Protein AF-A0A7S2K6R5-F1 (afdb_monomer_lite)

pLDDT: mean 82.28, std 18.36, range [36.66, 98.31]

Organism: NCBI:txid163516

Structure (mmCIF, N/CA/C/O backbone):
data_AF-A0A7S2K6R5-F1
#
_entry.id   AF-A0A7S2K6R5-F1
#
loop_
_atom_site.group_PDB
_atom_site.id
_atom_site.type_symbol
_atom_site.label_atom_id
_atom_site.label_alt_id
_atom_site.label_comp_id
_atom_site.label_asym_id
_atom_site.label_entity_id
_atom_site.label_seq_id
_atom_site.pdbx_PDB_ins_code
_atom_site.Cartn_x
_atom_site.Cartn_y
_atom_site.Cartn_z
_atom_site.occupancy
_atom_site.B_iso_or_equiv
_atom_site.auth_seq_id
_atom_site.auth_comp_id
_atom_site.auth_asym_id
_atom_site.auth_atom_id
_atom_site.pdbx_PDB_model_num
ATOM 1 N N . TYR A 1 1 ? 11.640 -0.668 -27.002 1.00 71.56 1 TYR A N 1
ATOM 2 C CA . TYR A 1 1 ? 11.851 -0.857 -25.557 1.00 71.56 1 TYR A CA 1
ATOM 3 C C . TYR A 1 1 ? 10.508 -0.777 -24.847 1.00 71.56 1 TYR A C 1
ATOM 5 O O . TYR A 1 1 ? 9.802 0.204 -25.051 1.00 71.56 1 TYR A O 1
ATOM 13 N N . ASN A 1 2 ? 10.136 -1.797 -24.068 1.00 83.88 2 ASN A N 1
ATOM 14 C CA . ASN A 1 2 ? 8.908 -1.763 -23.268 1.00 83.88 2 ASN A CA 1
ATOM 15 C C . ASN A 1 2 ? 9.256 -1.347 -21.829 1.00 83.88 2 ASN A C 1
ATOM 17 O O . ASN A 1 2 ? 10.103 -2.012 -21.222 1.00 83.88 2 ASN A O 1
ATOM 21 N N . PRO A 1 3 ? 8.652 -0.276 -21.283 1.00 87.56 3 PRO A N 1
ATOM 22 C CA . PRO A 1 3 ? 8.984 0.211 -19.949 1.00 87.56 3 PRO A CA 1
ATOM 23 C C . PRO A 1 3 ? 8.448 -0.724 -18.849 1.00 87.56 3 PRO A C 1
ATOM 25 O O . PRO A 1 3 ? 7.415 -1.375 -19.051 1.00 87.56 3 PRO A O 1
ATOM 28 N N . PRO A 1 4 ? 9.101 -0.774 -17.671 1.00 92.69 4 PRO A N 1
ATOM 29 C CA . PRO A 1 4 ? 8.536 -1.405 -16.480 1.00 92.69 4 PRO A CA 1
ATOM 30 C C . PRO A 1 4 ? 7.123 -0.880 -16.235 1.00 92.69 4 PRO A C 1
ATOM 32 O O . PRO A 1 4 ? 6.904 0.326 -16.186 1.00 92.69 4 PRO A O 1
ATOM 35 N N . THR A 1 5 ? 6.148 -1.773 -16.133 1.00 94.19 5 THR A N 1
ATOM 36 C CA . THR A 1 5 ? 4.736 -1.381 -16.110 1.00 94.19 5 THR A CA 1
ATOM 37 C C . THR A 1 5 ? 3.982 -2.175 -15.059 1.00 94.19 5 THR A C 1
ATOM 39 O O . THR A 1 5 ? 4.108 -3.397 -14.966 1.00 94.19 5 THR A O 1
ATOM 42 N N . VAL A 1 6 ? 3.148 -1.483 -14.286 1.00 95.38 6 VAL A N 1
ATOM 43 C CA . VAL A 1 6 ? 2.175 -2.118 -13.397 1.00 95.38 6 VAL A CA 1
ATOM 44 C C . VAL A 1 6 ? 1.025 -2.650 -14.242 1.00 95.38 6 VAL A C 1
ATOM 46 O O . VAL A 1 6 ? 0.277 -1.875 -14.832 1.00 95.38 6 VAL A O 1
ATOM 49 N N . ARG A 1 7 ? 0.844 -3.971 -14.288 1.00 94.38 7 ARG A N 1
ATOM 50 C CA . ARG A 1 7 ? -0.301 -4.574 -14.984 1.00 94.38 7 ARG A CA 1
ATOM 51 C C . ARG A 1 7 ? -1.520 -4.652 -14.071 1.00 94.38 7 ARG A C 1
ATOM 53 O O . ARG A 1 7 ? -2.647 -4.407 -14.497 1.00 94.38 7 ARG A O 1
ATOM 60 N N . ARG A 1 8 ? -1.301 -5.057 -12.823 1.00 93.06 8 ARG A N 1
ATOM 61 C CA . ARG A 1 8 ? -2.349 -5.261 -11.822 1.00 93.06 8 ARG A CA 1
ATOM 62 C C . ARG A 1 8 ? -1.765 -5.023 -10.441 1.00 93.06 8 ARG A C 1
ATOM 64 O O . ARG A 1 8 ? -0.675 -5.497 -10.164 1.00 93.06 8 ARG A O 1
ATOM 71 N N . ALA A 1 9 ? -2.524 -4.371 -9.572 1.00 92.50 9 ALA A N 1
ATOM 72 C CA . ALA A 1 9 ? -2.287 -4.382 -8.136 1.00 92.50 9 ALA A CA 1
ATOM 73 C C . ALA A 1 9 ? -3.612 -4.485 -7.399 1.00 92.50 9 ALA A C 1
ATOM 75 O O . ALA A 1 9 ? -4.591 -3.820 -7.743 1.00 92.50 9 ALA A O 1
ATOM 76 N N . THR A 1 10 ? -3.651 -5.340 -6.390 1.00 93.06 10 THR A N 1
ATOM 77 C CA . THR A 1 10 ? -4.821 -5.551 -5.555 1.00 93.06 10 THR A CA 1
ATOM 78 C C . THR A 1 10 ? -4.393 -5.804 -4.123 1.00 93.06 10 THR A C 1
ATOM 80 O O . THR A 1 10 ? -3.473 -6.561 -3.850 1.00 93.06 10 THR A O 1
ATOM 83 N N . ALA A 1 11 ? -5.109 -5.207 -3.181 1.00 89.44 11 ALA A N 1
ATOM 84 C CA . ALA A 1 11 ? -5.118 -5.694 -1.811 1.00 89.44 11 ALA A CA 1
ATOM 85 C C . ALA A 1 11 ? -6.248 -6.729 -1.634 1.00 89.44 11 ALA A C 1
ATOM 87 O O . ALA A 1 11 ? -7.067 -6.938 -2.543 1.00 89.44 11 ALA A O 1
ATOM 88 N N . LEU A 1 12 ? -6.335 -7.347 -0.450 1.00 80.62 12 LEU A N 1
ATOM 89 C CA . LEU A 1 12 ? -7.485 -8.177 -0.073 1.00 80.62 12 LEU A CA 1
ATOM 90 C C . LEU A 1 12 ? -8.797 -7.417 -0.341 1.00 80.62 12 LEU A C 1
ATOM 92 O O . LEU A 1 12 ? -8.891 -6.224 -0.081 1.00 80.62 12 LEU A O 1
ATOM 96 N N . SER A 1 13 ? -9.814 -8.072 -0.898 1.00 83.69 13 SER A N 1
ATOM 97 C CA . SER A 1 13 ? -11.094 -7.420 -1.237 1.00 83.69 13 SER A CA 1
ATOM 98 C C . SER A 1 13 ? -10.965 -6.168 -2.128 1.00 83.69 13 SER A C 1
ATOM 100 O O . SER A 1 13 ? -11.814 -5.279 -2.058 1.00 83.69 13 SER A O 1
ATOM 102 N N . LYS A 1 14 ? -9.924 -6.076 -2.972 1.00 88.12 14 LYS A N 1
ATOM 103 C CA . LYS A 1 14 ? -9.712 -4.970 -3.927 1.00 88.12 14 LYS A CA 1
ATOM 104 C C . LYS A 1 14 ? -9.731 -3.588 -3.255 1.00 88.12 14 LYS A C 1
ATOM 106 O O . LYS A 1 14 ? -10.462 -2.702 -3.693 1.00 88.12 14 LYS A O 1
ATOM 111 N N . PHE A 1 15 ? -8.968 -3.429 -2.171 1.00 91.75 15 PHE A N 1
ATOM 112 C CA . PHE A 1 15 ? -8.868 -2.189 -1.375 1.00 91.75 15 PHE A CA 1
ATOM 113 C C . PHE A 1 15 ? -10.137 -1.800 -0.592 1.00 91.75 15 PHE A C 1
ATOM 115 O O . PHE A 1 15 ? -10.200 -0.722 0.003 1.00 91.75 15 PHE A O 1
ATOM 122 N N . ARG A 1 16 ? -11.163 -2.663 -0.569 1.00 92.00 16 ARG A N 1
ATOM 123 C CA . ARG A 1 16 ? -12.416 -2.446 0.179 1.00 92.00 16 ARG A CA 1
ATOM 124 C C . ARG A 1 16 ? -12.476 -3.194 1.508 1.00 92.00 16 ARG A C 1
ATOM 126 O O . ARG A 1 16 ? -13.513 -3.161 2.165 1.00 92.00 16 ARG A O 1
ATOM 133 N N . GLN A 1 17 ? -11.415 -3.901 1.889 1.00 92.44 17 GLN A N 1
ATOM 134 C CA . GLN A 1 17 ? -11.357 -4.569 3.183 1.00 92.44 17 GLN A CA 1
ATOM 135 C C . GLN A 1 17 ? -11.392 -3.552 4.324 1.00 92.44 17 GLN A C 1
ATOM 137 O O . GLN A 1 17 ? -10.940 -2.414 4.186 1.00 92.44 17 GLN A O 1
ATOM 142 N N . ASN A 1 18 ? -11.875 -3.996 5.479 1.00 93.62 18 ASN A N 1
ATOM 143 C CA . ASN A 1 18 ? -11.689 -3.236 6.703 1.00 93.62 18 ASN A CA 1
ATOM 144 C C . ASN A 1 18 ? -10.201 -3.206 7.057 1.00 93.62 18 ASN A C 1
ATOM 146 O O . ASN A 1 18 ? -9.515 -4.230 7.003 1.00 93.62 18 ASN A O 1
ATOM 150 N N . VAL A 1 19 ? -9.720 -2.026 7.431 1.00 96.12 19 VAL A N 1
ATOM 151 C CA . VAL A 1 19 ? -8.339 -1.809 7.853 1.00 96.12 19 VAL A CA 1
ATOM 152 C C . VAL A 1 19 ? -8.320 -1.728 9.370 1.00 96.12 19 VAL A C 1
ATOM 154 O O . VAL A 1 19 ? -8.994 -0.880 9.951 1.00 96.12 19 VAL A O 1
ATOM 157 N N . TYR A 1 20 ? -7.551 -2.601 10.015 1.00 95.75 20 TYR A N 1
ATOM 158 C CA . TYR A 1 20 ? -7.477 -2.666 11.471 1.00 95.75 20 TYR A CA 1
ATOM 159 C C . TYR A 1 20 ? -6.056 -2.451 11.972 1.00 95.75 20 TYR A C 1
ATOM 161 O O . TYR A 1 20 ? -5.086 -2.876 11.344 1.00 95.75 20 TYR A O 1
ATOM 169 N N . VAL A 1 21 ? -5.949 -1.844 13.151 1.00 95.12 21 VAL A N 1
ATOM 170 C CA . VAL A 1 21 ? -4.693 -1.783 13.906 1.00 95.12 21 VAL A CA 1
ATOM 171 C C . VAL A 1 21 ? -4.110 -3.189 14.080 1.00 95.12 21 VAL A C 1
ATOM 173 O O . VAL A 1 21 ? -4.829 -4.130 14.407 1.00 95.12 21 VAL A O 1
ATOM 176 N N . GLY A 1 22 ? -2.805 -3.345 13.872 1.00 91.50 22 GLY A N 1
ATOM 177 C CA . GLY A 1 22 ? -2.088 -4.606 14.068 1.00 91.50 22 GLY A CA 1
ATOM 178 C C . GLY A 1 22 ? -2.345 -5.676 13.002 1.00 91.50 22 GLY A C 1
ATOM 179 O O . GLY A 1 22 ? -1.841 -6.787 13.149 1.00 91.50 22 GLY A O 1
ATOM 180 N N . VAL A 1 23 ? -3.115 -5.378 11.949 1.00 92.50 23 VAL A N 1
ATOM 181 C CA . VAL A 1 23 ? -3.341 -6.290 10.817 1.00 92.50 23 VAL A CA 1
ATOM 182 C C . VAL A 1 23 ? -2.512 -5.813 9.620 1.00 92.50 23 VAL A C 1
ATOM 184 O O . VAL A 1 23 ? -2.731 -4.692 9.161 1.00 92.50 23 VAL A O 1
ATOM 187 N N . PRO A 1 24 ? -1.561 -6.618 9.109 1.00 93.75 24 PRO A N 1
ATOM 188 C CA . PRO A 1 24 ? -0.698 -6.200 8.010 1.00 93.75 24 PRO A CA 1
ATOM 189 C C . PRO A 1 24 ? -1.493 -6.023 6.713 1.00 93.75 24 PRO A C 1
ATOM 191 O O . PRO A 1 24 ? -2.326 -6.853 6.344 1.00 93.75 24 PRO A O 1
ATOM 194 N N . LEU A 1 25 ? -1.200 -4.936 6.010 1.00 94.50 25 LEU A N 1
ATOM 195 C CA . LEU A 1 25 ? -1.674 -4.636 4.670 1.00 94.50 25 LEU A CA 1
ATOM 196 C C . LEU A 1 25 ? -0.553 -4.947 3.684 1.00 94.50 25 LEU A C 1
ATOM 198 O O . LEU A 1 25 ? 0.540 -4.396 3.788 1.00 94.50 25 LEU A O 1
ATOM 202 N N . ALA A 1 26 ? -0.844 -5.814 2.724 1.00 92.94 26 ALA A N 1
ATOM 203 C CA . ALA A 1 26 ? 0.060 -6.178 1.644 1.00 92.94 26 ALA A CA 1
ATOM 204 C C . ALA A 1 26 ? -0.677 -6.094 0.304 1.00 92.94 26 ALA A C 1
ATOM 206 O O . ALA A 1 26 ? -1.915 -6.136 0.258 1.00 92.94 26 ALA A O 1
ATOM 207 N N . LEU A 1 27 ? 0.094 -5.968 -0.773 1.00 93.38 27 LEU A N 1
ATOM 208 C CA . LEU A 1 27 ? -0.409 -5.981 -2.139 1.00 93.38 27 LEU A CA 1
ATOM 209 C C . LEU A 1 27 ? -0.033 -7.292 -2.822 1.00 93.38 27 LEU A C 1
ATOM 211 O O . LEU A 1 27 ? 1.089 -7.770 -2.684 1.00 93.38 27 LEU A O 1
ATOM 215 N N . ASP A 1 28 ? -0.974 -7.823 -3.589 1.00 92.81 28 ASP A N 1
ATOM 216 C CA . ASP A 1 28 ? -0.729 -8.781 -4.659 1.00 92.81 28 ASP A CA 1
ATOM 217 C C . ASP A 1 28 ? -0.691 -8.004 -5.980 1.00 92.81 28 ASP A C 1
ATOM 219 O O . ASP A 1 28 ? -1.581 -7.188 -6.253 1.00 92.81 28 ASP A O 1
ATOM 223 N N . TYR A 1 29 ? 0.352 -8.189 -6.781 1.00 94.06 29 TYR A N 1
ATOM 224 C CA . TYR A 1 29 ? 0.548 -7.413 -7.998 1.00 94.06 29 TYR A CA 1
ATOM 225 C C . TYR A 1 29 ? 1.261 -8.208 -9.086 1.00 94.06 29 TYR A C 1
ATOM 227 O O . TYR A 1 29 ? 2.096 -9.064 -8.818 1.00 94.06 29 TYR A O 1
ATOM 235 N N . ASP A 1 30 ? 0.944 -7.855 -10.331 1.00 94.81 30 ASP A N 1
ATOM 236 C CA . ASP A 1 30 ? 1.613 -8.360 -11.522 1.00 94.81 30 ASP A CA 1
ATOM 237 C C . ASP A 1 30 ? 2.273 -7.199 -12.252 1.00 94.81 30 ASP A C 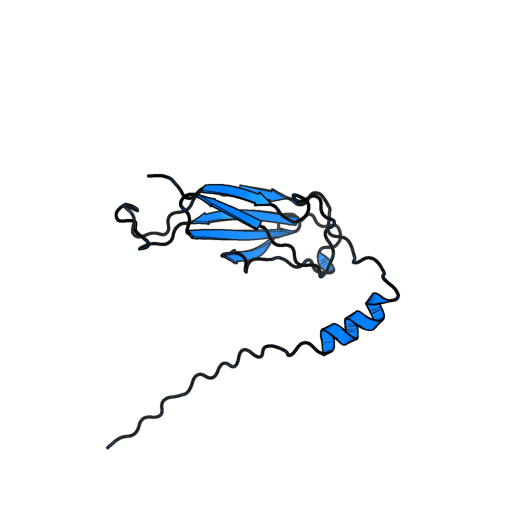1
ATOM 239 O O . ASP A 1 30 ? 1.646 -6.160 -12.505 1.00 94.81 30 ASP A O 1
ATOM 243 N N . LEU A 1 31 ? 3.521 -7.410 -12.654 1.00 95.00 31 LEU A N 1
ATOM 244 C CA . LEU A 1 31 ? 4.295 -6.443 -13.416 1.00 95.00 31 LEU A CA 1
ATOM 245 C C . LEU A 1 31 ? 4.606 -6.982 -14.809 1.00 95.00 31 LEU A C 1
ATOM 247 O O . LEU A 1 31 ? 4.706 -8.189 -15.034 1.00 95.00 31 LEU A O 1
ATOM 251 N N . TRP A 1 32 ? 4.780 -6.065 -15.749 1.00 94.06 32 TRP A N 1
ATOM 252 C CA . TRP A 1 32 ? 5.296 -6.348 -17.077 1.00 94.06 32 TRP A CA 1
ATOM 253 C C . TRP A 1 32 ? 6.631 -5.656 -17.273 1.00 94.06 32 TRP A C 1
ATOM 255 O O . TRP A 1 32 ? 6.788 -4.487 -16.926 1.00 94.06 32 TRP A O 1
ATOM 265 N N . PHE A 1 33 ? 7.574 -6.395 -17.859 1.00 91.06 33 PHE A N 1
ATOM 266 C CA . PHE A 1 33 ? 8.909 -5.901 -18.184 1.00 91.06 33 PHE A CA 1
ATOM 267 C C . PHE A 1 33 ? 9.608 -5.235 -16.978 1.00 91.06 33 PHE A C 1
ATOM 269 O O . PHE A 1 33 ? 10.299 -4.228 -17.121 1.00 91.06 33 PHE A O 1
ATOM 276 N N . ALA A 1 34 ? 9.399 -5.771 -15.779 1.00 91.81 34 ALA A N 1
ATOM 277 C CA . ALA A 1 34 ? 9.954 -5.283 -14.522 1.00 91.81 34 ALA A CA 1
ATOM 278 C C . ALA A 1 34 ? 10.405 -6.483 -13.687 1.00 91.81 34 ALA A C 1
ATOM 280 O O . ALA A 1 34 ? 9.805 -7.554 -13.788 1.00 91.81 34 ALA A O 1
ATOM 281 N N . ASP A 1 35 ? 11.426 -6.293 -12.858 1.00 91.12 35 ASP A N 1
ATOM 282 C CA . ASP A 1 35 ? 11.845 -7.308 -11.890 1.00 91.12 35 ASP A CA 1
ATOM 283 C C . ASP A 1 35 ? 11.002 -7.238 -10.622 1.00 91.12 35 ASP A C 1
ATOM 285 O O . ASP A 1 35 ? 10.674 -8.269 -10.038 1.00 91.12 35 ASP A O 1
ATOM 289 N N . ASP A 1 36 ? 10.688 -6.019 -10.179 1.00 93.44 36 ASP A N 1
ATOM 290 C CA . ASP A 1 36 ? 9.940 -5.783 -8.952 1.00 93.44 36 ASP A CA 1
ATOM 291 C C . ASP A 1 36 ? 9.367 -4.355 -8.917 1.00 93.44 36 ASP A C 1
ATOM 293 O O . ASP A 1 36 ? 9.456 -3.600 -9.890 1.00 93.44 36 ASP A O 1
ATOM 297 N N . ALA A 1 37 ? 8.770 -3.969 -7.793 1.00 95.25 37 ALA A N 1
ATOM 298 C CA . ALA A 1 37 ? 8.302 -2.622 -7.538 1.00 95.25 37 ALA A CA 1
ATOM 299 C C . ALA A 1 37 ? 8.734 -2.107 -6.163 1.00 95.25 37 ALA A C 1
ATOM 301 O O . ALA A 1 37 ? 8.838 -2.849 -5.184 1.00 95.25 37 ALA A O 1
ATOM 302 N N . ILE A 1 38 ? 8.962 -0.797 -6.101 1.00 96.00 38 ILE A N 1
ATOM 303 C CA . ILE A 1 38 ? 9.093 -0.055 -4.851 1.00 96.00 38 ILE A CA 1
ATOM 304 C C . ILE A 1 38 ? 7.681 0.278 -4.381 1.00 96.00 38 ILE A C 1
ATOM 306 O O . ILE A 1 38 ? 6.932 0.934 -5.106 1.00 96.00 38 ILE A O 1
ATOM 310 N N . LEU A 1 39 ? 7.336 -0.151 -3.171 1.00 97.38 39 LEU A N 1
ATOM 311 C CA . LEU A 1 39 ? 6.091 0.192 -2.494 1.00 97.38 39 LEU A CA 1
ATOM 312 C C . LEU A 1 39 ? 6.374 1.217 -1.400 1.00 97.38 39 LEU A C 1
ATOM 314 O O . LEU A 1 39 ? 7.176 0.947 -0.503 1.00 97.38 39 LEU A O 1
ATOM 318 N N . THR A 1 40 ? 5.693 2.360 -1.451 1.00 97.69 40 THR A N 1
ATOM 319 C CA . THR A 1 40 ? 5.762 3.409 -0.426 1.00 97.69 40 THR A CA 1
ATOM 320 C C . THR A 1 40 ? 4.393 3.578 0.215 1.00 97.69 40 THR A C 1
ATOM 322 O O . THR A 1 40 ? 3.418 3.886 -0.464 1.00 97.69 40 THR A O 1
ATOM 325 N N . TRP A 1 41 ? 4.301 3.376 1.526 1.00 97.81 41 TRP A N 1
ATOM 326 C CA . TRP A 1 41 ? 3.048 3.448 2.274 1.00 97.81 41 TRP A CA 1
ATOM 327 C C . TRP A 1 41 ? 2.873 4.807 2.937 1.00 97.81 41 TRP A C 1
ATOM 329 O O . TRP A 1 41 ? 3.804 5.342 3.548 1.00 97.81 41 TRP A O 1
ATOM 339 N N . PHE A 1 42 ? 1.652 5.330 2.876 1.00 98.31 42 PHE A N 1
ATOM 340 C CA . PHE A 1 42 ? 1.280 6.634 3.404 1.00 98.31 42 PHE A CA 1
ATOM 341 C C . PHE A 1 42 ? 0.084 6.524 4.350 1.00 98.31 42 PHE A C 1
ATOM 343 O O . PHE A 1 42 ? -0.882 5.805 4.088 1.00 98.31 42 PHE A O 1
ATOM 350 N N . VAL A 1 43 ? 0.125 7.307 5.426 1.00 98.06 43 VAL A N 1
ATOM 351 C CA . VAL A 1 43 ? -0.982 7.502 6.368 1.00 98.06 43 VAL A CA 1
ATOM 352 C C . VAL A 1 43 ? -1.356 8.975 6.350 1.00 98.06 43 VAL A C 1
ATOM 354 O O . VAL A 1 43 ? -0.530 9.819 6.695 1.00 98.06 43 VAL A O 1
ATOM 357 N N . ASN A 1 44 ? -2.583 9.300 5.938 1.00 97.50 44 ASN A N 1
ATOM 358 C CA . ASN A 1 44 ? -3.031 10.683 5.715 1.00 97.50 44 ASN A CA 1
ATOM 359 C C . ASN A 1 44 ? -2.043 11.493 4.848 1.00 97.50 44 ASN A C 1
ATOM 361 O O . ASN A 1 44 ? -1.764 12.655 5.129 1.00 97.50 44 ASN A O 1
ATOM 365 N N . GLY A 1 45 ? -1.475 10.858 3.817 1.00 96.62 45 GLY A N 1
ATOM 366 C CA . GLY A 1 45 ? -0.493 11.476 2.919 1.00 96.62 45 GLY A CA 1
ATOM 367 C C . GLY A 1 45 ? 0.934 11.571 3.474 1.00 96.62 45 GLY A C 1
ATOM 368 O O . GLY A 1 45 ? 1.831 11.987 2.749 1.00 96.62 45 GLY A O 1
ATOM 369 N N . VAL A 1 46 ? 1.182 11.157 4.721 1.00 97.81 46 VAL A N 1
ATOM 370 C CA . VAL A 1 46 ? 2.528 11.129 5.312 1.00 97.81 46 VAL A CA 1
ATOM 371 C C . VAL A 1 46 ? 3.161 9.763 5.088 1.00 97.81 46 VAL A C 1
ATOM 373 O O . VAL A 1 46 ? 2.609 8.752 5.523 1.00 97.81 46 VAL A O 1
ATOM 376 N N . GLN A 1 47 ? 4.331 9.731 4.450 1.00 97.25 47 GLN A N 1
ATOM 377 C CA . GLN A 1 47 ? 5.091 8.501 4.231 1.00 97.25 47 GLN A CA 1
ATOM 378 C C . GLN A 1 47 ? 5.459 7.840 5.568 1.00 97.25 47 GLN A C 1
ATOM 380 O O . GLN A 1 47 ? 5.978 8.495 6.475 1.00 97.25 47 GLN A O 1
ATOM 385 N N . LYS A 1 48 ? 5.196 6.537 5.691 1.00 96.19 48 LYS A N 1
ATOM 386 C CA . LYS A 1 48 ? 5.502 5.738 6.889 1.00 96.19 48 LYS A CA 1
ATOM 387 C C . LYS A 1 48 ? 6.545 4.664 6.643 1.00 96.19 48 LYS A C 1
ATOM 389 O O . LYS A 1 48 ? 7.394 4.445 7.500 1.00 96.19 48 LYS A O 1
ATOM 394 N N . SER A 1 49 ? 6.477 3.993 5.502 1.00 94.62 49 SER A N 1
ATOM 395 C CA . SER A 1 49 ? 7.429 2.949 5.141 1.00 94.62 49 SER A CA 1
ATOM 396 C C . SER A 1 49 ? 7.646 2.912 3.638 1.00 94.62 49 SER A C 1
ATOM 398 O O . SER A 1 49 ? 6.805 3.357 2.857 1.00 94.62 49 SER A O 1
ATOM 400 N N . GLN A 1 50 ? 8.801 2.390 3.246 1.00 95.62 50 GLN A N 1
ATOM 401 C CA . GLN A 1 50 ? 9.141 2.095 1.866 1.00 95.62 50 GLN A CA 1
ATOM 402 C C . GLN A 1 50 ? 9.898 0.770 1.831 1.00 95.62 50 GLN A C 1
ATOM 404 O O . GLN A 1 50 ? 10.717 0.502 2.710 1.00 95.62 50 GLN A O 1
ATOM 409 N N . GLY A 1 51 ? 9.624 -0.049 0.825 1.00 94.19 51 GLY A N 1
ATOM 410 C CA . GLY A 1 51 ? 10.303 -1.322 0.626 1.00 94.19 51 GLY A CA 1
ATOM 411 C C . GLY A 1 51 ? 10.135 -1.838 -0.795 1.00 94.19 51 GLY A C 1
ATOM 412 O O . GLY A 1 51 ? 9.397 -1.261 -1.591 1.00 94.19 51 GLY A O 1
ATOM 413 N N . ILE A 1 52 ? 10.825 -2.931 -1.101 1.00 92.75 52 ILE A N 1
ATOM 414 C CA . ILE A 1 52 ? 10.796 -3.598 -2.405 1.00 92.75 52 ILE A CA 1
ATOM 415 C C . ILE A 1 52 ? 10.100 -4.947 -2.240 1.00 92.75 52 ILE A C 1
ATOM 417 O O . ILE A 1 52 ? 10.347 -5.648 -1.253 1.00 92.75 52 ILE A O 1
ATOM 421 N N . GLY A 1 53 ? 9.274 -5.329 -3.208 1.00 84.31 53 GLY A N 1
ATOM 422 C CA . GLY A 1 53 ? 8.760 -6.690 -3.257 1.00 84.31 53 GLY A CA 1
ATOM 423 C C . GLY A 1 53 ? 7.604 -6.978 -2.308 1.00 84.31 53 GLY A C 1
ATOM 424 O O . GLY A 1 53 ? 7.099 -6.122 -1.576 1.00 84.31 53 GLY A O 1
ATOM 425 N N . SER A 1 54 ? 7.253 -8.261 -2.256 1.00 73.12 54 SER A N 1
ATOM 426 C CA . SER A 1 54 ? 6.248 -8.828 -1.350 1.00 73.12 54 SER A CA 1
ATOM 427 C C . SER A 1 54 ? 6.598 -8.688 0.138 1.00 73.12 54 SER A C 1
ATOM 429 O O . SER A 1 54 ? 5.736 -8.878 0.993 1.00 73.12 54 SER A O 1
ATOM 431 N N . ALA A 1 55 ? 7.850 -8.352 0.464 1.00 78.00 55 ALA A N 1
ATOM 432 C CA . ALA A 1 55 ? 8.278 -8.043 1.826 1.00 78.00 55 ALA A CA 1
ATOM 433 C C . ALA A 1 55 ? 7.821 -6.647 2.292 1.00 78.00 55 ALA A C 1
ATOM 435 O O . ALA A 1 55 ? 7.862 -6.360 3.489 1.00 78.00 55 ALA A O 1
ATOM 436 N N . SER A 1 56 ? 7.373 -5.778 1.379 1.00 89.06 56 SER A N 1
ATOM 437 C CA . SER A 1 56 ? 6.916 -4.430 1.712 1.00 89.06 56 SER A CA 1
ATOM 438 C C . SER A 1 56 ? 5.428 -4.424 2.066 1.00 89.06 56 SER A C 1
ATOM 440 O O . SER A 1 56 ? 4.547 -4.262 1.220 1.00 89.06 56 SER A O 1
ATOM 442 N N . TYR A 1 57 ? 5.149 -4.593 3.356 1.00 93.62 57 TYR A N 1
ATOM 443 C CA . TYR A 1 57 ? 3.821 -4.441 3.944 1.00 93.62 57 TYR A CA 1
ATOM 444 C C . TYR A 1 57 ? 3.788 -3.274 4.934 1.00 93.62 57 TYR A C 1
ATOM 446 O O . TYR A 1 57 ? 4.819 -2.781 5.401 1.00 93.62 57 TYR A O 1
ATOM 454 N N . TYR A 1 58 ? 2.581 -2.849 5.290 1.00 95.62 58 TYR A N 1
ATOM 455 C CA . TYR A 1 58 ? 2.368 -1.867 6.344 1.00 95.62 58 TYR A CA 1
ATOM 456 C C . TYR A 1 58 ? 1.377 -2.387 7.376 1.00 95.62 58 TYR A C 1
ATOM 458 O O . TYR A 1 58 ? 0.284 -2.830 7.035 1.00 95.62 58 TYR A O 1
ATOM 466 N N . THR A 1 59 ? 1.749 -2.310 8.651 1.00 96.31 59 THR A N 1
ATOM 467 C CA . THR A 1 59 ? 0.878 -2.688 9.766 1.00 96.31 59 THR A CA 1
ATOM 468 C C . THR A 1 59 ? 0.424 -1.420 10.486 1.00 96.31 59 THR A C 1
ATOM 470 O O . THR A 1 59 ? 1.249 -0.797 11.158 1.00 96.31 59 THR A O 1
ATOM 473 N N . PRO A 1 60 ? -0.861 -1.028 10.386 1.00 97.06 60 PRO A N 1
ATOM 474 C CA . PRO A 1 60 ? -1.376 0.143 11.083 1.00 97.06 60 PRO A CA 1
ATOM 475 C C . PRO A 1 60 ? -1.197 0.025 12.597 1.00 97.06 60 PRO A C 1
ATOM 477 O O . PRO A 1 60 ? -1.390 -1.041 13.187 1.00 97.06 60 PRO A O 1
ATOM 480 N N . THR A 1 61 ? -0.862 1.131 13.240 1.00 96.06 61 THR A N 1
ATOM 481 C CA . THR A 1 61 ? -0.673 1.245 14.687 1.00 96.06 61 THR A CA 1
ATOM 482 C C . THR A 1 61 ? -1.877 1.915 15.345 1.00 96.06 61 THR A C 1
ATOM 484 O O . THR A 1 61 ? -2.761 2.449 14.676 1.00 96.06 61 THR A O 1
ATOM 487 N N . ALA A 1 62 ? -1.923 1.919 16.681 1.00 95.81 62 ALA A N 1
ATOM 488 C CA . ALA A 1 62 ? -2.992 2.592 17.421 1.00 95.81 62 ALA A CA 1
ATOM 489 C C . ALA A 1 62 ? -3.075 4.102 17.117 1.00 95.81 62 ALA A C 1
ATOM 491 O O . ALA A 1 62 ? -4.164 4.668 17.159 1.00 95.81 62 ALA A O 1
ATOM 492 N N . GLY A 1 63 ? -1.951 4.740 16.767 1.00 96.69 63 GLY A N 1
ATOM 493 C CA . GLY A 1 63 ? -1.914 6.152 16.377 1.00 96.69 63 GLY A CA 1
ATOM 494 C C . GLY A 1 63 ? -2.505 6.436 14.995 1.00 96.69 63 GLY A C 1
ATOM 495 O O . GLY A 1 63 ? -2.776 7.591 14.683 1.00 96.69 63 GLY A O 1
ATOM 496 N N . ASP A 1 64 ? -2.735 5.403 14.182 1.00 97.56 64 ASP A N 1
ATOM 497 C CA . ASP A 1 64 ? -3.266 5.551 12.826 1.00 97.56 64 ASP A CA 1
ATOM 498 C C . ASP A 1 64 ? -4.798 5.436 12.783 1.00 97.56 64 ASP A C 1
ATOM 500 O O . ASP A 1 64 ? -5.389 5.569 11.716 1.00 97.56 64 ASP A O 1
ATOM 504 N N . VAL A 1 65 ? -5.475 5.200 13.915 1.00 97.62 65 VAL A N 1
ATOM 505 C CA . VAL A 1 65 ? -6.944 5.081 13.970 1.00 97.62 65 VAL A CA 1
ATOM 506 C C . VAL A 1 65 ? -7.620 6.331 13.396 1.00 97.62 65 VAL A C 1
ATOM 508 O O . VAL A 1 65 ? -7.302 7.464 13.747 1.00 97.62 65 VAL A O 1
ATOM 511 N N . GLY A 1 66 ? -8.581 6.117 12.496 1.00 97.75 66 GLY A N 1
ATOM 512 C CA . GLY A 1 66 ? -9.285 7.168 11.762 1.00 97.75 66 GLY A CA 1
ATOM 513 C C . GLY A 1 66 ? -8.527 7.711 10.547 1.00 97.75 66 GLY A C 1
ATOM 514 O O . GLY A 1 66 ? -9.097 8.504 9.789 1.00 97.75 66 GLY A O 1
ATOM 515 N N . ALA A 1 67 ? -7.283 7.284 10.322 1.00 97.94 67 ALA A N 1
ATOM 516 C CA . ALA A 1 67 ? -6.488 7.711 9.183 1.00 97.94 67 ALA A CA 1
ATOM 517 C C . ALA A 1 67 ? -6.837 6.951 7.898 1.00 97.94 67 ALA A C 1
ATOM 519 O O . ALA A 1 67 ? -7.372 5.838 7.909 1.00 97.94 67 ALA A O 1
ATOM 520 N N . LYS A 1 68 ? -6.510 7.583 6.774 1.00 97.88 68 LYS A N 1
ATOM 521 C CA . LYS A 1 68 ? -6.598 7.026 5.428 1.00 97.88 68 LYS A CA 1
ATOM 522 C C . LYS A 1 68 ? -5.252 6.422 5.044 1.00 97.88 68 LYS A C 1
ATOM 524 O O . LYS A 1 68 ? -4.227 7.076 5.233 1.00 97.88 68 LYS A O 1
ATOM 529 N N . ILE A 1 69 ? -5.266 5.209 4.502 1.00 98.06 69 ILE A N 1
ATOM 530 C CA . ILE A 1 69 ? -4.058 4.5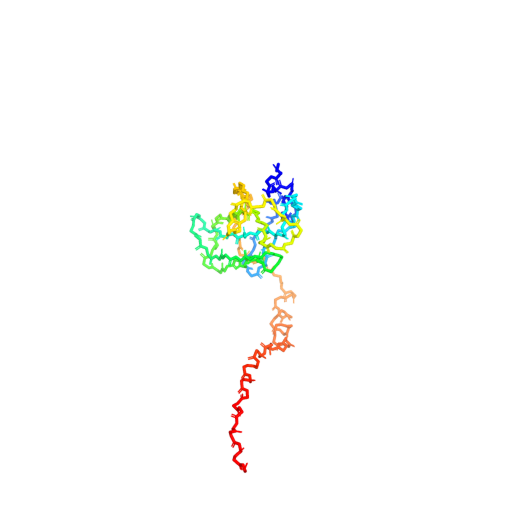33 4.024 1.00 98.06 69 ILE A CA 1
ATOM 531 C C . ILE A 1 69 ? -4.020 4.577 2.502 1.00 98.06 69 ILE A C 1
ATOM 533 O O . ILE A 1 69 ? -4.998 4.216 1.843 1.00 98.06 69 ILE A O 1
ATOM 537 N N . SER A 1 70 ? -2.876 4.965 1.956 1.00 97.75 70 SER A N 1
ATOM 538 C CA . SER A 1 70 ? -2.564 4.812 0.539 1.00 97.75 70 SER A CA 1
ATOM 539 C C . SER A 1 70 ? -1.178 4.207 0.357 1.00 97.75 70 SER A C 1
ATOM 541 O O . SER A 1 70 ? -0.362 4.171 1.280 1.00 97.75 70 SER A O 1
ATOM 543 N N . VAL A 1 71 ? -0.929 3.680 -0.832 1.00 97.31 71 VAL A N 1
ATOM 544 C CA . VAL A 1 71 ? 0.339 3.071 -1.215 1.00 97.31 71 VAL A CA 1
ATOM 545 C C . VAL A 1 71 ? 0.666 3.482 -2.638 1.00 97.31 71 VAL A C 1
ATOM 547 O O . VAL A 1 71 ? -0.151 3.303 -3.543 1.00 97.31 71 VAL A O 1
ATOM 550 N N . SER A 1 72 ? 1.851 4.052 -2.827 1.00 97.31 72 SER A N 1
ATOM 551 C CA . SER A 1 72 ? 2.404 4.262 -4.155 1.00 97.31 72 SER A CA 1
ATOM 552 C C . SER A 1 72 ? 3.248 3.060 -4.548 1.00 97.31 72 SER A C 1
ATOM 554 O O . SER A 1 72 ? 3.911 2.442 -3.712 1.00 97.31 72 SER A O 1
ATOM 556 N N . MET A 1 73 ? 3.186 2.701 -5.822 1.00 97.06 73 MET A N 1
ATOM 557 C CA . MET A 1 73 ? 3.927 1.595 -6.394 1.00 97.06 73 MET A CA 1
ATOM 558 C C . MET A 1 73 ? 4.641 2.068 -7.649 1.00 9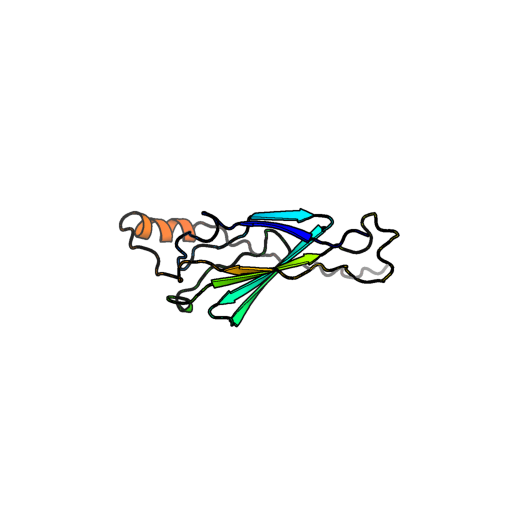7.06 73 MET A C 1
ATOM 560 O O . MET A 1 73 ? 4.000 2.541 -8.587 1.00 97.06 73 MET A O 1
ATOM 564 N N . ARG A 1 74 ? 5.961 1.887 -7.678 1.00 96.69 74 ARG A N 1
ATOM 565 C CA . ARG A 1 74 ? 6.797 2.219 -8.830 1.00 96.69 74 ARG A CA 1
ATOM 566 C C . ARG A 1 74 ? 7.561 0.981 -9.301 1.00 96.69 74 ARG A C 1
ATOM 568 O O . ARG A 1 74 ? 8.459 0.534 -8.581 1.00 96.69 74 ARG A O 1
ATOM 575 N N . PRO A 1 75 ? 7.221 0.407 -10.467 1.00 95.62 75 PRO A N 1
ATOM 576 C CA . PRO A 1 75 ? 7.912 -0.762 -10.986 1.00 95.62 75 PRO A CA 1
ATOM 577 C C . PRO A 1 75 ? 9.315 -0.378 -11.453 1.00 95.62 75 PRO A C 1
ATOM 579 O O . PRO A 1 75 ? 9.548 0.745 -11.908 1.00 95.62 75 PRO A O 1
ATOM 582 N N . PHE A 1 76 ? 10.248 -1.316 -11.362 1.00 92.56 76 PHE A N 1
ATOM 583 C CA . PHE A 1 76 ? 11.604 -1.132 -11.850 1.00 92.56 76 PHE A CA 1
ATOM 584 C C . PHE A 1 76 ? 12.185 -2.433 -12.398 1.00 92.56 76 PHE A C 1
ATOM 586 O O . PHE A 1 76 ? 11.755 -3.538 -12.057 1.00 92.56 76 PHE A O 1
ATOM 593 N N . ARG A 1 77 ? 13.183 -2.288 -13.260 1.00 89.62 77 ARG A N 1
ATOM 594 C CA . ARG A 1 77 ? 14.004 -3.378 -13.777 1.00 89.62 77 ARG A CA 1
ATOM 595 C C . ARG A 1 77 ? 15.454 -3.104 -13.406 1.00 89.62 77 ARG A C 1
ATOM 597 O O . ARG A 1 77 ? 15.942 -1.992 -13.621 1.00 89.62 77 ARG A O 1
ATOM 604 N N . ARG A 1 78 ? 16.104 -4.097 -12.805 1.00 86.50 78 ARG A N 1
ATOM 605 C CA . ARG A 1 78 ? 17.501 -4.021 -12.381 1.00 86.50 78 ARG A CA 1
ATOM 606 C C . ARG A 1 78 ? 18.411 -4.147 -13.588 1.00 86.50 78 ARG A C 1
ATOM 608 O O . ARG A 1 78 ? 18.128 -4.882 -14.533 1.00 86.50 78 ARG A O 1
ATOM 615 N N . ARG A 1 79 ? 19.561 -3.491 -13.508 1.00 78.06 79 ARG A N 1
ATOM 616 C CA . ARG A 1 79 ? 20.646 -3.680 -14.474 1.00 78.06 79 ARG A CA 1
ATOM 617 C C . ARG A 1 79 ? 21.070 -5.157 -14.580 1.00 78.06 79 ARG A C 1
ATOM 619 O O . ARG A 1 79 ? 21.183 -5.852 -13.571 1.00 78.06 79 ARG A O 1
ATOM 626 N N . GLY A 1 80 ? 21.409 -5.600 -15.794 1.00 63.78 80 GLY A N 1
ATOM 627 C CA . GLY A 1 80 ? 22.191 -6.825 -16.024 1.00 63.78 80 GLY A CA 1
ATOM 628 C C . GLY A 1 80 ? 21.402 -8.136 -16.071 1.00 63.78 80 GLY A C 1
ATOM 629 O O . GLY A 1 80 ? 22.014 -9.202 -16.108 1.00 63.78 80 GLY A O 1
ATOM 630 N N . ARG A 1 81 ? 20.068 -8.078 -16.089 1.00 58.06 81 ARG A N 1
ATOM 631 C CA . ARG A 1 81 ? 19.207 -9.227 -16.389 1.00 58.06 81 ARG A CA 1
ATOM 632 C C . ARG A 1 81 ? 18.732 -9.085 -17.835 1.00 58.06 81 ARG A C 1
ATOM 634 O O . ARG A 1 81 ? 17.844 -8.293 -18.107 1.00 58.06 81 ARG A O 1
ATOM 641 N N . ASP A 1 82 ? 19.415 -9.762 -18.753 1.00 57.56 82 ASP A N 1
ATOM 642 C CA . ASP A 1 82 ? 19.103 -9.885 -20.191 1.00 57.56 82 ASP A CA 1
ATOM 643 C C . ASP A 1 82 ? 19.045 -8.603 -21.051 1.00 57.56 82 ASP A C 1
ATOM 645 O O . ASP A 1 82 ? 18.928 -8.692 -22.273 1.00 57.56 82 ASP A O 1
ATOM 649 N N . ASP A 1 83 ? 19.215 -7.420 -20.465 1.00 50.62 83 ASP A N 1
ATOM 650 C CA . ASP A 1 83 ? 19.132 -6.159 -21.197 1.00 50.62 83 ASP A CA 1
ATOM 651 C C . ASP A 1 83 ? 20.510 -5.670 -21.656 1.00 50.62 83 ASP A C 1
ATOM 653 O O . ASP A 1 83 ? 21.239 -5.006 -20.918 1.00 50.62 83 ASP A O 1
ATOM 657 N N . ALA A 1 84 ? 20.822 -5.926 -22.925 1.00 53.97 84 ALA A N 1
ATOM 658 C CA . ALA A 1 84 ? 21.792 -5.131 -23.679 1.00 53.97 84 ALA A CA 1
ATOM 659 C C . ALA A 1 84 ? 21.273 -3.702 -23.992 1.00 53.97 84 ALA A C 1
ATOM 661 O O . ALA A 1 84 ? 22.028 -2.890 -24.515 1.00 53.97 84 ALA A O 1
ATOM 662 N N . ASP A 1 85 ? 20.009 -3.396 -23.648 1.00 55.38 85 ASP A N 1
ATOM 663 C CA . ASP A 1 85 ? 19.239 -2.265 -24.193 1.00 55.38 85 ASP A CA 1
ATOM 664 C C . ASP A 1 85 ? 18.758 -1.215 -23.158 1.00 55.38 85 ASP A C 1
ATOM 666 O O . ASP A 1 85 ? 18.073 -0.264 -23.546 1.00 55.38 85 ASP A O 1
ATOM 670 N N . CYS A 1 86 ? 19.074 -1.323 -21.853 1.00 55.25 86 CYS A N 1
ATOM 671 C CA . CYS A 1 86 ? 19.032 -0.119 -20.998 1.00 55.25 86 CYS A CA 1
ATOM 672 C C . CYS A 1 86 ? 20.299 0.681 -21.323 1.00 55.25 86 CYS A C 1
ATOM 674 O O . CYS A 1 86 ? 21.365 0.434 -20.773 1.00 55.25 86 CYS A O 1
ATOM 676 N N . ASP A 1 87 ? 20.158 1.635 -22.244 1.00 56.00 87 ASP A N 1
ATOM 677 C CA . ASP A 1 87 ? 21.216 2.515 -22.775 1.00 56.00 87 ASP A CA 1
ATOM 678 C C . ASP A 1 87 ? 21.807 3.480 -21.710 1.00 56.00 87 ASP A C 1
ATOM 680 O O . ASP A 1 87 ? 22.544 4.416 -22.015 1.00 56.00 87 ASP A O 1
ATOM 684 N N . CYS A 1 88 ? 21.464 3.276 -20.432 1.00 57.78 88 CYS A N 1
ATOM 685 C CA . CYS A 1 88 ? 22.020 3.967 -19.278 1.00 57.78 88 CYS A CA 1
ATOM 686 C C . CYS A 1 88 ? 22.574 2.956 -18.269 1.00 57.78 88 CYS A C 1
ATOM 688 O O . CYS A 1 88 ? 21.997 1.897 -18.026 1.00 57.78 88 CYS A O 1
ATOM 690 N N . ASP A 1 89 ? 23.646 3.343 -17.581 1.00 64.56 89 ASP A N 1
ATOM 691 C CA . ASP A 1 89 ? 24.193 2.630 -16.422 1.00 64.56 89 ASP A CA 1
ATOM 692 C C . ASP A 1 89 ? 23.309 2.837 -15.169 1.00 64.56 89 ASP A C 1
ATOM 694 O O . ASP A 1 89 ? 23.777 3.237 -14.102 1.00 64.56 89 ASP A O 1
ATOM 698 N N . CYS A 1 90 ? 21.996 2.634 -15.303 1.00 73.50 90 CYS A N 1
ATOM 699 C CA . CYS A 1 90 ? 21.004 2.986 -14.294 1.00 73.50 90 CYS A CA 1
ATOM 700 C C . CYS A 1 90 ? 19.841 1.983 -14.226 1.00 73.50 90 CYS A C 1
ATOM 702 O O . CYS A 1 90 ? 19.499 1.349 -15.221 1.00 73.50 90 CYS A O 1
ATOM 704 N N . ASP A 1 91 ? 19.236 1.821 -13.042 1.00 81.31 91 ASP A N 1
ATOM 705 C CA . ASP A 1 91 ? 17.984 1.067 -12.915 1.00 81.31 91 ASP A CA 1
ATOM 706 C C . ASP A 1 91 ? 16.882 1.778 -13.706 1.00 81.31 91 ASP A C 1
ATOM 708 O O . ASP A 1 91 ? 16.712 2.999 -13.619 1.00 81.31 91 ASP A O 1
ATOM 712 N N . CYS A 1 92 ? 16.115 1.002 -14.462 1.00 86.69 92 CYS A N 1
ATOM 713 C CA . CYS A 1 92 ? 15.069 1.521 -15.326 1.00 86.69 92 CYS A CA 1
ATOM 714 C C . CYS A 1 92 ? 13.741 1.504 -14.546 1.00 86.69 92 CYS A C 1
ATOM 716 O O . CYS A 1 92 ? 13.334 0.463 -14.029 1.00 86.69 92 CYS A O 1
ATOM 718 N N . TYR A 1 93 ? 13.073 2.656 -14.431 1.00 90.50 93 TYR A N 1
ATOM 719 C CA . TYR A 1 93 ? 11.833 2.824 -13.661 1.00 90.50 93 TYR A CA 1
ATOM 720 C C . TYR A 1 93 ? 10.631 3.043 -14.575 1.00 90.50 93 TYR A C 1
ATOM 722 O O . TYR A 1 93 ? 10.734 3.691 -15.616 1.00 90.50 93 TYR A O 1
ATOM 730 N N . GLY A 1 94 ? 9.483 2.521 -14.158 1.00 91.81 94 GLY A N 1
ATOM 731 C CA . GLY A 1 94 ? 8.198 2.823 -14.773 1.00 91.81 94 GLY A CA 1
ATOM 732 C C . GLY A 1 94 ? 7.445 3.952 -14.085 1.00 91.81 94 GLY A C 1
ATOM 733 O O . GLY A 1 94 ? 7.910 4.543 -13.108 1.00 91.81 94 GLY A O 1
ATOM 734 N N . GLU A 1 95 ? 6.244 4.213 -14.594 1.00 94.12 95 GLU A N 1
ATOM 735 C CA . GLU A 1 95 ? 5.319 5.187 -14.020 1.00 94.12 95 GLU A CA 1
ATOM 736 C C . GLU A 1 95 ? 4.850 4.757 -12.622 1.00 94.12 95 GLU A C 1
ATOM 738 O O . GLU A 1 95 ? 4.558 3.585 -12.364 1.00 94.12 95 GLU A O 1
ATOM 743 N N . GLU A 1 96 ? 4.785 5.722 -11.708 1.00 95.88 96 GLU A N 1
ATOM 744 C CA . GLU A 1 96 ? 4.296 5.502 -10.354 1.00 95.88 96 GLU A CA 1
ATOM 745 C C . GLU A 1 96 ? 2.764 5.510 -10.327 1.00 95.88 96 GLU A C 1
ATOM 747 O O . GLU A 1 96 ? 2.117 6.428 -10.824 1.00 95.88 96 GLU A O 1
ATOM 752 N N . SER A 1 97 ? 2.175 4.486 -9.716 1.00 95.62 97 SER A N 1
ATOM 753 C CA . SER A 1 97 ? 0.729 4.368 -9.517 1.00 95.62 97 SER A CA 1
ATOM 754 C C . SER A 1 97 ? 0.387 4.480 -8.035 1.00 95.62 97 SER A C 1
ATOM 756 O O . SER A 1 97 ? 1.051 3.866 -7.203 1.00 95.62 97 SER A O 1
ATOM 758 N N . MET A 1 98 ? -0.667 5.223 -7.694 1.00 96.62 98 MET A N 1
ATOM 759 C CA . MET A 1 98 ? -1.146 5.367 -6.315 1.00 96.62 98 MET A CA 1
ATOM 760 C C . MET A 1 98 ? -2.450 4.592 -6.120 1.00 96.62 98 MET A C 1
ATOM 762 O O . MET A 1 98 ? -3.398 4.745 -6.889 1.00 96.62 98 MET A O 1
ATOM 766 N N . PHE A 1 99 ? -2.513 3.800 -5.054 1.00 95.81 99 PHE A N 1
ATOM 767 C CA . PHE A 1 99 ? -3.693 3.040 -4.655 1.00 95.81 99 PHE A CA 1
ATOM 768 C C . PHE A 1 99 ? -4.113 3.423 -3.244 1.00 95.81 99 PHE A C 1
ATOM 770 O O . PHE A 1 99 ? -3.283 3.723 -2.388 1.00 95.81 99 PHE A O 1
ATOM 777 N N . GLU A 1 100 ? -5.412 3.398 -2.982 1.00 96.62 100 GLU A N 1
ATOM 778 C CA . GLU A 1 100 ? -5.968 3.895 -1.733 1.00 96.62 100 GLU A CA 1
ATOM 779 C C . GLU A 1 100 ? -6.998 2.926 -1.162 1.00 96.62 100 GLU A C 1
ATOM 781 O O . GLU A 1 100 ? -7.851 2.403 -1.881 1.00 96.62 100 GLU A O 1
ATOM 786 N N . PHE A 1 101 ? -6.916 2.693 0.147 1.00 96.44 101 PHE A N 1
ATOM 787 C CA . PHE A 1 101 ? -7.874 1.869 0.868 1.00 96.44 101 PHE A CA 1
ATOM 788 C C . PHE A 1 101 ? -9.140 2.679 1.130 1.00 96.44 101 PHE A C 1
ATOM 790 O O . PHE A 1 101 ? -9.090 3.797 1.643 1.00 96.44 101 PHE A O 1
ATOM 797 N N . VAL A 1 102 ? -10.289 2.093 0.795 1.00 96.06 102 VAL A N 1
ATOM 798 C CA . VAL A 1 102 ? -11.588 2.769 0.917 1.00 96.06 102 VAL A CA 1
ATOM 799 C C . VAL A 1 102 ? -11.937 3.025 2.382 1.00 96.06 102 VAL A C 1
ATOM 801 O O . VAL A 1 102 ? -12.466 4.082 2.722 1.00 96.06 102 VAL A O 1
ATOM 804 N N . GLN A 1 103 ? -11.653 2.054 3.251 1.00 96.19 103 GLN A N 1
ATOM 805 C CA . GLN A 1 103 ? -11.951 2.149 4.676 1.00 96.19 103 GLN A CA 1
ATOM 806 C C . GLN A 1 103 ? -10.804 2.816 5.433 1.00 96.19 103 GLN A C 1
ATOM 808 O 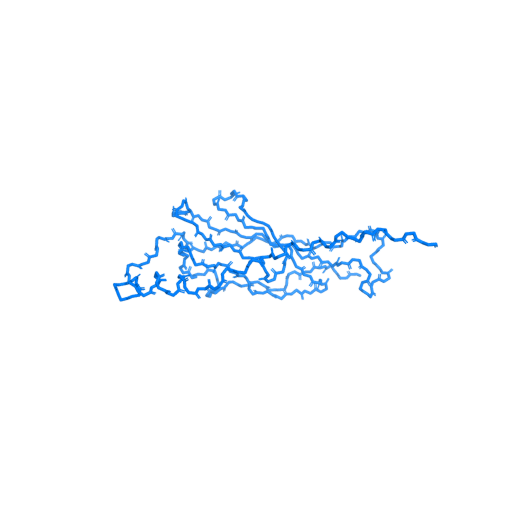O . GLN A 1 103 ? -9.628 2.541 5.194 1.00 96.19 103 GLN A O 1
ATOM 813 N N . LYS A 1 104 ? -11.163 3.664 6.399 1.00 97.69 104 LYS A N 1
ATOM 814 C CA . LYS A 1 104 ? -10.212 4.222 7.362 1.00 97.69 104 LYS A CA 1
ATOM 815 C C . LYS A 1 104 ? -9.763 3.151 8.352 1.00 97.69 104 LYS A C 1
ATOM 817 O O . LYS A 1 104 ? -10.498 2.200 8.634 1.00 97.69 104 LYS A O 1
ATOM 822 N N . VAL A 1 105 ? -8.578 3.343 8.924 1.00 97.75 105 VAL A N 1
ATOM 823 C CA . VAL A 1 105 ? -8.068 2.475 9.989 1.00 97.75 105 VAL A CA 1
ATOM 824 C C . VAL A 1 105 ? -9.035 2.503 11.170 1.00 97.75 105 VAL A C 1
ATOM 826 O O . VAL A 1 105 ? -9.409 3.565 11.666 1.00 97.75 105 VAL A O 1
ATOM 829 N N . SER A 1 106 ? -9.416 1.327 11.641 1.00 97.25 106 SER A N 1
ATOM 830 C CA . SER A 1 106 ? -10.288 1.134 12.793 1.00 97.25 106 SER A CA 1
ATOM 831 C C . SER A 1 106 ? -9.560 0.365 13.890 1.00 97.25 106 SER A C 1
ATOM 833 O O . SER A 1 106 ? -8.617 -0.389 13.634 1.00 97.25 106 SER A O 1
ATOM 835 N N . ALA A 1 107 ? -10.008 0.528 15.133 1.00 94.38 107 ALA A N 1
ATOM 836 C CA . ALA A 1 107 ? -9.563 -0.342 16.213 1.00 94.38 107 ALA A CA 1
ATOM 837 C C . ALA A 1 107 ? -9.942 -1.802 15.909 1.00 94.38 107 ALA A C 1
ATOM 839 O O . ALA A 1 107 ? -10.961 -2.069 15.267 1.00 94.38 107 ALA A O 1
ATOM 840 N N . LEU A 1 108 ? -9.124 -2.747 16.378 1.00 89.56 108 LEU A N 1
ATOM 841 C CA . LEU A 1 108 ? -9.462 -4.168 16.312 1.00 89.56 108 LEU A CA 1
ATOM 842 C C . LEU A 1 108 ? -10.805 -4.416 17.018 1.00 89.56 108 LEU A C 1
ATOM 844 O O . LEU A 1 108 ? -10.977 -3.955 18.150 1.00 89.56 108 LEU A O 1
ATOM 848 N N . PRO A 1 109 ? -11.740 -5.156 16.398 1.00 85.94 109 PRO A N 1
ATOM 849 C CA . PRO A 1 109 ? -12.994 -5.495 17.048 1.00 85.94 109 PRO A CA 1
ATOM 850 C C . PRO A 1 109 ? -12.727 -6.329 18.304 1.00 85.94 109 PRO A C 1
ATOM 852 O O . PRO A 1 109 ? -11.848 -7.197 18.326 1.00 85.94 109 PRO A O 1
ATOM 855 N N . TYR A 1 110 ? -13.500 -6.062 19.355 1.00 84.25 110 TYR A N 1
ATOM 856 C CA . TYR A 1 110 ? -13.443 -6.834 20.589 1.00 84.25 110 TYR A CA 1
ATOM 857 C C . TYR A 1 110 ? -13.899 -8.273 20.316 1.00 84.25 110 TYR A C 1
ATOM 859 O O . TYR A 1 110 ? -15.026 -8.504 19.880 1.00 84.25 110 TYR A O 1
ATOM 867 N N . MET A 1 111 ? -13.011 -9.239 20.562 1.00 83.06 111 MET A N 1
ATOM 868 C CA . MET A 1 111 ? -13.284 -10.668 20.405 1.00 83.06 111 MET A CA 1
ATOM 869 C C . MET A 1 111 ? -12.989 -11.378 21.735 1.00 83.06 111 MET A C 1
ATOM 871 O O . MET A 1 111 ? -11.825 -11.700 21.986 1.00 83.06 111 MET A O 1
ATOM 875 N N . PRO A 1 112 ? -14.002 -11.629 22.587 1.00 76.31 112 PRO A N 1
ATOM 876 C CA . PRO A 1 112 ? -13.795 -12.038 23.981 1.00 76.31 112 PRO A CA 1
ATOM 877 C C . PRO A 1 112 ? -13.018 -13.353 24.135 1.00 76.31 112 PRO A C 1
ATOM 879 O O . PRO A 1 112 ? -12.191 -13.483 25.031 1.00 76.31 112 PRO A O 1
ATOM 882 N N . ILE A 1 113 ? -13.221 -14.311 23.226 1.00 76.69 113 ILE A N 1
ATOM 883 C CA . ILE A 1 113 ? -12.503 -15.596 23.247 1.00 76.69 113 ILE A CA 1
ATOM 884 C C . ILE A 1 113 ? -11.070 -15.422 22.725 1.00 76.69 113 ILE A C 1
ATOM 886 O O . ILE A 1 113 ? -10.114 -15.880 23.340 1.00 76.69 113 ILE A O 1
ATOM 890 N N . VAL A 1 114 ? -10.903 -14.712 21.608 1.00 76.19 114 VAL A N 1
ATOM 891 C CA . VAL A 1 114 ? -9.606 -14.587 20.927 1.00 76.19 114 VAL A CA 1
ATOM 892 C C . VAL A 1 114 ? -8.640 -13.693 21.702 1.00 76.19 114 VAL A C 1
ATOM 894 O O . VAL A 1 114 ? -7.443 -13.938 21.670 1.00 76.19 114 VAL A O 1
ATOM 897 N N . GLN A 1 115 ? -9.113 -12.665 22.411 1.00 71.62 115 GLN A N 1
ATOM 898 C CA . GLN A 1 115 ? -8.229 -11.734 23.122 1.00 71.62 115 GLN A CA 1
ATOM 899 C C . GLN A 1 115 ? -7.410 -12.390 24.234 1.00 71.62 115 GLN A C 1
ATOM 901 O O . GLN A 1 115 ? -6.234 -12.063 24.380 1.00 71.62 115 GLN A O 1
ATOM 906 N N . SER A 1 116 ? -8.005 -13.321 24.984 1.00 73.19 116 SER A N 1
ATOM 907 C CA . SER A 1 116 ? -7.283 -14.061 26.025 1.00 73.19 116 SER A CA 1
ATOM 908 C C . SER A 1 116 ? -6.196 -14.958 25.418 1.00 73.19 116 SER A C 1
ATOM 910 O O . SER A 1 116 ? -5.053 -14.924 25.866 1.00 73.19 116 SER A O 1
ATOM 912 N N . LEU A 1 117 ? -6.517 -15.648 24.319 1.00 75.69 117 LEU A N 1
ATOM 913 C CA . LEU A 1 117 ? -5.613 -16.565 23.613 1.00 75.69 117 LEU A CA 1
ATOM 914 C C . LEU A 1 117 ? -4.533 -15.851 22.783 1.00 75.69 117 LEU A C 1
ATOM 916 O O . LEU A 1 117 ? -3.440 -16.374 22.586 1.00 75.69 117 LEU A O 1
ATOM 920 N N . ARG A 1 118 ? -4.804 -14.635 22.292 1.00 72.38 118 ARG A N 1
ATOM 921 C CA . ARG A 1 118 ? -3.876 -13.885 21.428 1.00 72.38 118 ARG A CA 1
ATOM 922 C C . ARG A 1 118 ? -2.579 -13.544 22.150 1.00 72.38 118 ARG A C 1
ATOM 924 O O . ARG A 1 118 ? -1.512 -13.617 21.549 1.00 72.38 118 ARG A O 1
ATOM 931 N N . SER A 1 119 ? -2.680 -13.184 23.426 1.00 71.38 119 SER A N 1
ATOM 932 C CA . SER A 1 119 ? -1.531 -12.888 24.284 1.00 71.38 119 SER A CA 1
ATOM 933 C C . SER A 1 119 ? -0.609 -14.104 24.413 1.00 71.38 119 SER A C 1
ATOM 935 O O . SER A 1 119 ? 0.608 -13.971 24.321 1.00 71.38 119 SER A O 1
ATOM 937 N N . GLU A 1 120 ? -1.198 -15.292 24.552 1.00 74.06 120 GLU A N 1
ATOM 938 C CA . GLU A 1 120 ? -0.489 -16.567 24.679 1.00 74.06 120 GLU A CA 1
ATOM 939 C C . GLU A 1 120 ? 0.177 -16.993 23.359 1.00 74.06 120 GLU A C 1
ATOM 941 O O . GLU A 1 120 ? 1.348 -17.371 23.343 1.00 74.06 120 GLU A O 1
ATOM 946 N N . TRP A 1 121 ? -0.520 -16.852 22.226 1.00 71.00 121 TRP A N 1
ATOM 947 C CA . TRP A 1 121 ? 0.043 -17.158 20.904 1.00 71.00 121 TRP A CA 1
ATOM 948 C C . TRP A 1 121 ? 1.200 -16.238 20.517 1.00 71.00 121 TRP A C 1
ATOM 950 O O . TRP A 1 121 ? 2.191 -16.695 19.949 1.00 71.00 121 TRP A O 1
ATOM 960 N N . LEU A 1 122 ? 1.107 -14.947 20.846 1.00 69.56 122 LEU A N 1
ATOM 961 C CA . LEU A 1 122 ? 2.185 -13.996 20.572 1.00 69.56 122 LEU A CA 1
ATOM 962 C C . LEU A 1 122 ? 3.403 -14.219 21.483 1.00 69.56 122 LEU A C 1
ATOM 964 O O . LEU A 1 122 ? 4.528 -14.007 21.036 1.00 69.56 122 LEU A O 1
ATOM 968 N N . ALA A 1 123 ? 3.206 -14.684 22.721 1.00 68.12 123 ALA A N 1
ATOM 969 C CA . ALA A 1 123 ? 4.296 -14.964 23.660 1.00 68.12 123 ALA A CA 1
ATOM 970 C C . ALA A 1 123 ? 5.178 -16.158 23.242 1.00 68.12 123 ALA A C 1
ATOM 972 O O . ALA A 1 123 ? 6.370 -16.166 23.541 1.00 68.12 123 ALA A O 1
ATOM 973 N N . ASN A 1 124 ? 4.619 -17.130 22.514 1.00 60.53 124 ASN A N 1
ATOM 974 C CA . ASN A 1 124 ? 5.318 -18.353 22.096 1.00 60.53 124 ASN A CA 1
ATOM 975 C C . ASN A 1 124 ? 5.992 -18.262 20.718 1.00 60.53 124 ASN A C 1
ATOM 977 O O . ASN A 1 124 ? 6.514 -19.260 20.221 1.00 60.53 124 ASN A O 1
ATOM 981 N N . THR A 1 125 ? 6.001 -17.087 20.083 1.00 53.75 125 THR A N 1
ATOM 982 C CA . THR A 1 125 ? 6.722 -16.920 18.815 1.00 53.75 125 THR A CA 1
ATOM 983 C C . THR A 1 125 ? 8.209 -16.723 1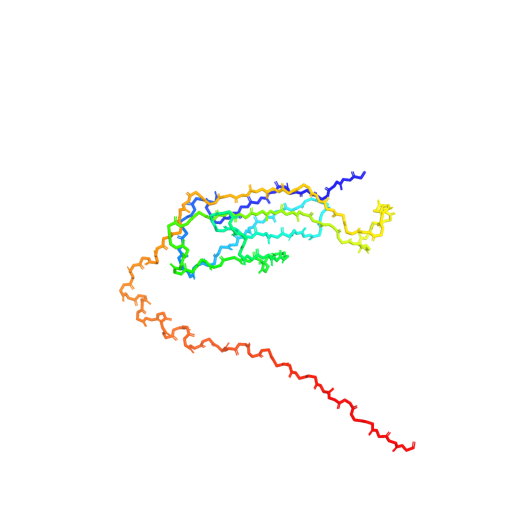9.134 1.00 53.75 125 THR A C 1
ATOM 985 O O . THR A 1 125 ? 8.541 -15.726 19.783 1.00 53.75 125 THR A O 1
ATOM 988 N N . PRO A 1 126 ? 9.129 -17.623 18.729 1.00 51.78 126 PRO A N 1
ATOM 989 C CA . PRO A 1 126 ? 10.549 -17.400 18.959 1.00 51.78 126 PRO A CA 1
A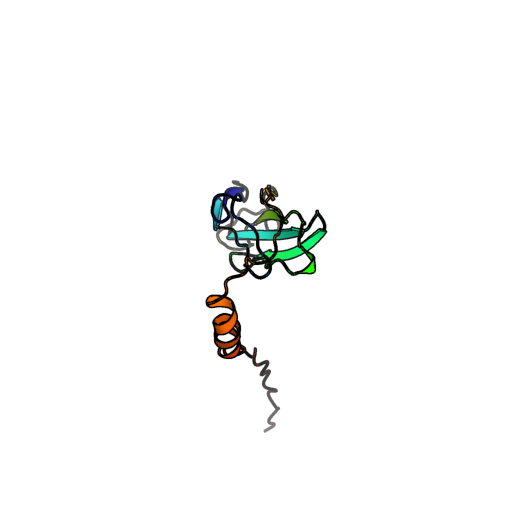TOM 990 C C . PRO A 1 126 ? 10.945 -16.091 18.277 1.00 51.78 126 PRO A C 1
ATOM 992 O O . PRO A 1 126 ? 10.775 -15.933 17.068 1.00 51.78 126 PRO A O 1
ATOM 995 N N . ARG A 1 127 ? 11.451 -15.128 19.060 1.00 48.94 127 ARG A N 1
ATOM 996 C CA . ARG A 1 127 ? 12.108 -13.939 18.510 1.00 48.94 127 ARG A CA 1
ATOM 997 C C . ARG A 1 127 ? 13.218 -14.454 17.606 1.00 48.94 127 ARG A C 1
ATOM 999 O O . ARG A 1 127 ? 14.178 -15.033 18.104 1.00 48.94 127 ARG A O 1
ATOM 1006 N N . SER A 1 128 ? 13.087 -14.250 16.300 1.00 51.25 128 SER A N 1
ATOM 1007 C CA . SER A 1 128 ? 14.194 -14.403 15.368 1.00 51.25 128 SER A CA 1
ATOM 1008 C C . SER A 1 128 ? 15.244 -13.369 15.759 1.00 51.25 128 SER A C 1
ATOM 1010 O O . SER A 1 128 ? 15.209 -12.220 15.322 1.00 51.25 128 SER A O 1
ATOM 1012 N N . THR A 1 129 ? 16.133 -13.746 16.670 1.00 42.72 129 THR A N 1
ATOM 1013 C CA . THR A 1 129 ? 17.364 -13.019 16.922 1.00 42.72 129 THR A CA 1
ATOM 1014 C C . THR A 1 129 ? 18.165 -13.131 15.638 1.00 42.72 129 THR A C 1
ATOM 1016 O O . THR A 1 129 ? 18.685 -14.202 15.327 1.00 42.72 129 THR A O 1
ATOM 1019 N N . SER A 1 130 ? 18.221 -12.051 14.862 1.00 46.44 130 SER A N 1
ATOM 1020 C CA . SER A 1 130 ? 19.267 -11.867 13.866 1.00 46.44 130 SER A CA 1
ATOM 1021 C C . SER A 1 130 ? 20.592 -11.908 14.622 1.00 46.44 130 SER A C 1
ATOM 1023 O O . SER A 1 130 ? 20.984 -10.940 15.273 1.00 46.44 130 SER A O 1
ATOM 1025 N N . SER A 1 131 ? 21.230 -13.073 14.639 1.00 41.69 131 SER A N 1
ATOM 1026 C CA . SER A 1 131 ? 22.576 -13.224 15.157 1.00 41.69 131 SER A CA 1
ATOM 1027 C C . SER A 1 131 ? 23.522 -12.561 14.164 1.00 41.69 131 SER A C 1
ATOM 1029 O O . SER A 1 131 ? 23.962 -13.188 13.201 1.00 41.69 131 SER A O 1
ATOM 1031 N N . ASP A 1 132 ? 23.828 -11.290 14.413 1.00 48.06 132 ASP A N 1
ATOM 1032 C CA . ASP A 1 132 ? 25.100 -10.706 14.011 1.00 48.06 132 ASP A CA 1
ATOM 1033 C C . ASP A 1 132 ? 26.212 -11.513 14.695 1.00 48.06 132 ASP A C 1
ATOM 1035 O O . ASP A 1 132 ? 26.577 -11.310 15.855 1.00 48.06 132 ASP A O 1
ATOM 1039 N N . HIS A 1 133 ? 26.734 -12.493 13.969 1.00 40.72 133 HIS A N 1
ATOM 1040 C CA . HIS A 1 133 ? 28.024 -13.100 14.250 1.00 40.72 133 HIS A CA 1
ATOM 1041 C C . HIS A 1 133 ? 28.946 -12.808 13.071 1.00 40.72 133 HIS A C 1
ATOM 1043 O O . HIS A 1 133 ? 29.225 -13.658 12.231 1.00 40.72 133 HIS A O 1
ATOM 1049 N N . MET A 1 134 ? 29.447 -11.569 13.033 1.00 37.56 134 MET A N 1
ATOM 1050 C CA . MET A 1 134 ? 30.734 -11.299 12.402 1.00 37.56 134 MET A CA 1
ATOM 1051 C C . MET A 1 134 ? 31.805 -12.051 13.201 1.00 37.56 134 MET A C 1
ATOM 1053 O O . MET A 1 134 ? 32.108 -11.703 14.341 1.00 37.56 134 MET A O 1
ATOM 1057 N N . HIS A 1 135 ? 32.363 -13.106 12.614 1.00 36.66 135 HIS A N 1
ATOM 1058 C CA . HIS A 1 135 ? 33.613 -13.697 13.079 1.00 36.66 135 HIS A CA 1
ATOM 1059 C C . HIS A 1 135 ? 34.775 -12.731 12.794 1.00 36.66 135 HIS A C 1
ATOM 1061 O O . HIS A 1 135 ? 34.975 -12.360 11.635 1.00 36.66 135 HIS A O 1
ATOM 1067 N N . PRO A 1 136 ? 35.587 -12.345 13.794 1.00 42.25 136 PRO A N 1
ATOM 1068 C CA . PRO A 1 136 ? 36.874 -11.729 13.530 1.00 42.25 136 PRO A CA 1
ATOM 1069 C C . PRO A 1 136 ? 37.868 -12.836 13.156 1.00 42.25 136 PRO A C 1
ATOM 1071 O O . PRO A 1 136 ? 38.258 -13.646 13.996 1.00 42.25 136 PRO A O 1
ATOM 1074 N N . HIS A 1 137 ? 38.292 -12.882 11.892 1.00 38.81 137 HIS A N 1
ATOM 1075 C CA . HIS A 1 137 ? 39.453 -13.680 11.502 1.00 38.81 137 HIS A CA 1
ATOM 1076 C C . HIS A 1 137 ? 40.710 -13.062 12.128 1.00 38.81 137 HIS A C 1
ATOM 1078 O O . HIS A 1 137 ? 41.250 -12.067 11.646 1.00 38.81 137 HIS A O 1
ATOM 1084 N N . SER A 1 138 ? 41.161 -13.650 13.235 1.00 44.03 138 SER A N 1
ATOM 1085 C CA . SER A 1 138 ? 42.465 -13.382 13.830 1.00 44.03 138 SER A CA 1
ATOM 1086 C C . SER A 1 138 ? 43.577 -13.915 12.928 1.00 44.03 138 SER A C 1
ATOM 1088 O O . SER A 1 138 ? 43.544 -15.071 12.503 1.00 44.03 138 SER A O 1
ATOM 1090 N N . MET A 1 139 ? 44.577 -13.068 12.686 1.00 43.28 139 MET A N 1
ATOM 1091 C CA . MET A 1 139 ? 45.853 -13.418 12.068 1.00 43.28 139 MET A CA 1
ATOM 1092 C C . MET A 1 139 ? 46.523 -14.591 12.793 1.00 43.28 139 MET A C 1
ATOM 1094 O O . MET A 1 139 ? 46.617 -14.583 14.020 1.00 43.28 139 MET A O 1
ATOM 1098 N N . ILE A 1 140 ? 47.100 -15.523 12.034 1.00 47.28 140 ILE A N 1
ATOM 1099 C CA . ILE A 1 140 ? 48.202 -16.358 12.518 1.00 47.28 140 ILE A CA 1
ATOM 1100 C C . ILE A 1 140 ? 49.375 -16.167 11.559 1.00 47.28 140 ILE A C 1
ATOM 1102 O O . ILE A 1 140 ? 49.289 -16.469 10.372 1.00 47.28 140 ILE A O 1
ATOM 1106 N N . ARG A 1 141 ? 50.456 -15.613 12.116 1.00 41.00 141 ARG A N 1
ATOM 1107 C CA . ARG A 1 141 ? 51.813 -15.664 11.573 1.00 41.00 141 ARG A CA 1
ATOM 1108 C C . ARG A 1 141 ? 52.331 -17.100 11.653 1.00 41.00 141 ARG A C 1
ATOM 1110 O O . ARG A 1 141 ? 52.251 -17.698 12.725 1.00 41.00 141 ARG A O 1
ATOM 1117 N N . ALA A 1 142 ? 52.960 -17.559 10.581 1.00 53.59 142 ALA A N 1
ATOM 1118 C CA . ALA A 1 142 ? 54.175 -18.367 10.609 1.00 53.59 142 ALA A CA 1
ATOM 1119 C C . ALA A 1 142 ? 54.968 -18.044 9.341 1.00 53.59 142 ALA A C 1
ATOM 1121 O O . ALA A 1 142 ? 54.331 -18.010 8.264 1.00 53.59 142 ALA A O 1
#

Secondary structure (DSSP, 8-state):
-PPPEEEEEE-GGGGTSPEETT--B--EEEEES-SEEEEEEEETTEEEEEEEGGG--B---GGGTT--EEEEEEEEE-TTSS-S---SSS-EE---EEEE-SSPEEPPPP-HHHHHHHHHHHHTS-----------------

Radius of gyration: 20.68 Å; chains: 1; bounding box: 68×30×52 Å

Sequence (142 aa):
YNPPTVRRATALSKFRQNVYVGVPLALDYDLWFADDAILTWFVNGVQKSQGIGSASYYTPTAGDVGAKISVSMRPFRRRGRDDADCDCDCDCYGEESMFEFVQKVSALPYMPIVQSLRSEWLANTPRSTSSDHMHPHSMIRA

Foldseek 3Di:
DDAKAWPDKAWVVRLADAAEAQDKTFIDTDIDPFPWKWKWKDWQNHTDDIDIDRVDIDGHHPVSAQTWIKIKIKTWHDPDDPDPPPPDPDIGIDDIDMDTRPHGYHYDDDDPVVVVVVVVVVVPDPPPPPPPDPDDPDDDDD